Protein AF-A0A346ASE9-F1 (afdb_monomer)

Foldseek 3Di:
DDDDDDDDPDADAAQDFDWDFPDFDDDVVQVCCVVVVDPDPDPPDDDGDGTKTFTCHDHPNHDDDDGGDIDD

Organism: NCBI:txid1420096

Secondary structure (DSSP, 8-state):
-------------TT-EEEEEEEE---HHHHHHHTTSSPPSSSS------EEEEEEEE-TT--S--TT-EE-

Radius of gyration: 14.34 Å; Cα contacts (8 Å, |Δi|>4): 102; chains: 1; bounding box: 33×22×32 Å

Nearest PDB structures (foldseek):
  1qor-assembly1_B  TM=9.441E-01  e=2.835E-04  Escherichia coli
  5k1s-assembly2_C  TM=9.256E-01  e=2.806E-03  Myxococcus xanthus DK 1622
  1uuf-assembly1_A-2  TM=8.564E-01  e=1.351E-02  Escherichia coli K-12
  7vb3-assembly1_A  TM=9.114E-01  e=2.601E-02  Linum usitatissimum
  3two-assembly1_A  TM=8.959E-01  e=3.380E-02  Helicobacter pylori 51

Sequence (72 aa):
VLKWEEVEVGEPKEGEIRVRNKAIGVNFIDVYFRKGVYKAPSMPFIPGMEAVGEVVAVGPGLSGRKVGDIVA

pLDDT: mean 95.79, std 2.66, range [83.06, 98.69]

Solvent-accessible surface area (backbone atoms only — not comparable to full-atom values): 4735 Å² total; per-residue (Å²): 133,91,78,94,74,93,76,88,82,77,79,45,51,74,67,33,66,33,66,50,71,77,47,69,55,87,59,71,65,46,52,32,40,75,70,58,78,38,78,66,95,57,83,91,70,84,77,73,90,44,52,35,26,33,28,72,42,70,15,54,92,53,76,96,74,55,68,72,41,76,49,110

Structure (mmCIF, N/CA/C/O backbone):
data_AF-A0A346ASE9-F1
#
_entry.id   AF-A0A346ASE9-F1
#
loop_
_atom_site.group_PDB
_atom_site.id
_atom_site.type_symbol
_atom_site.label_atom_id
_atom_site.label_alt_id
_atom_site.label_comp_id
_atom_site.label_asym_id
_atom_site.label_entity_id
_atom_site.label_seq_id
_atom_site.pdbx_PDB_ins_code
_atom_site.Cartn_x
_atom_site.Cartn_y
_atom_site.Cartn_z
_atom_site.occupancy
_atom_site.B_iso_or_equiv
_atom_site.auth_seq_id
_atom_site.auth_comp_id
_atom_site.auth_asym_id
_atom_site.auth_atom_id
_atom_site.pdbx_PDB_model_num
ATOM 1 N N . VAL A 1 1 ? 17.356 -5.503 -10.317 1.00 83.06 1 VAL A N 1
ATOM 2 C CA . VAL A 1 1 ? 16.012 -5.892 -10.820 1.00 83.06 1 VAL A CA 1
ATOM 3 C C . VAL A 1 1 ? 15.096 -6.135 -9.628 1.00 83.06 1 VAL A C 1
ATOM 5 O O . VAL A 1 1 ? 15.633 -6.436 -8.569 1.00 83.06 1 VAL A O 1
ATOM 8 N N . LEU A 1 2 ? 13.775 -5.949 -9.763 1.00 92.06 2 LEU A N 1
ATOM 9 C CA . LEU A 1 2 ? 12.831 -6.262 -8.676 1.00 92.06 2 LEU A CA 1
ATOM 10 C C . LEU A 1 2 ? 12.774 -7.778 -8.464 1.00 92.06 2 LEU A C 1
ATOM 12 O O . LEU A 1 2 ? 12.949 -8.534 -9.423 1.00 92.06 2 LEU A O 1
ATOM 16 N N . LYS A 1 3 ? 12.545 -8.195 -7.221 1.00 93.94 3 LYS A N 1
ATOM 17 C CA . LYS A 1 3 ? 12.364 -9.595 -6.842 1.00 93.94 3 LYS A CA 1
ATOM 18 C C . LYS A 1 3 ? 10.985 -9.767 -6.230 1.00 93.94 3 LYS A C 1
ATOM 20 O O . LYS A 1 3 ? 10.505 -8.877 -5.536 1.00 93.94 3 LYS A O 1
ATOM 25 N N . TRP A 1 4 ? 10.361 -10.897 -6.535 1.00 95.38 4 TRP A N 1
ATOM 26 C CA . TRP A 1 4 ? 9.161 -11.324 -5.837 1.00 95.38 4 TRP A CA 1
ATOM 27 C C . TRP A 1 4 ? 9.588 -11.962 -4.517 1.00 95.38 4 TRP A C 1
ATOM 29 O O . TRP A 1 4 ? 10.408 -12.880 -4.522 1.00 95.38 4 TRP A O 1
ATOM 39 N N . GLU A 1 5 ? 9.076 -11.432 -3.413 1.00 95.69 5 GLU A N 1
ATOM 40 C CA . GLU A 1 5 ? 9.407 -11.853 -2.054 1.00 95.69 5 GLU A CA 1
ATOM 41 C C . GLU A 1 5 ? 8.132 -11.820 -1.206 1.00 95.69 5 GLU A C 1
ATOM 43 O O . GLU A 1 5 ? 7.242 -10.995 -1.433 1.00 95.69 5 GLU A O 1
ATOM 48 N N . GLU A 1 6 ? 8.044 -12.720 -0.230 1.00 96.12 6 GLU A N 1
ATOM 49 C CA . GLU A 1 6 ? 7.016 -12.644 0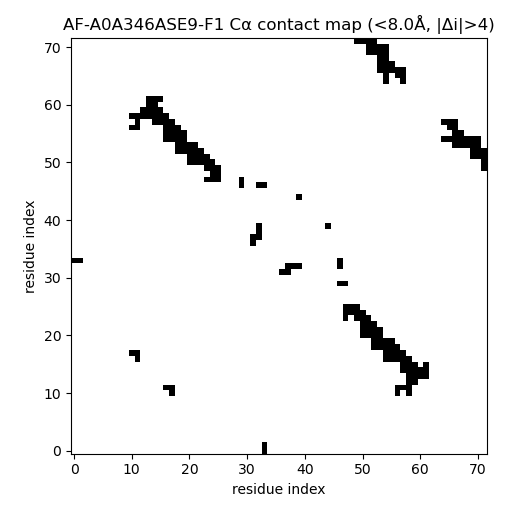.803 1.00 96.12 6 GLU A CA 1
ATOM 50 C C . GLU A 1 6 ? 7.397 -11.561 1.814 1.00 96.12 6 GLU A C 1
ATOM 52 O O . GLU A 1 6 ? 8.538 -11.493 2.272 1.00 96.12 6 GLU A O 1
ATOM 57 N N . VAL A 1 7 ? 6.436 -10.704 2.159 1.00 94.50 7 VAL A N 1
ATOM 58 C CA . VAL A 1 7 ? 6.628 -9.611 3.116 1.00 94.50 7 VAL A CA 1
ATOM 59 C C . VAL A 1 7 ? 5.487 -9.624 4.119 1.00 94.50 7 VAL A C 1
AT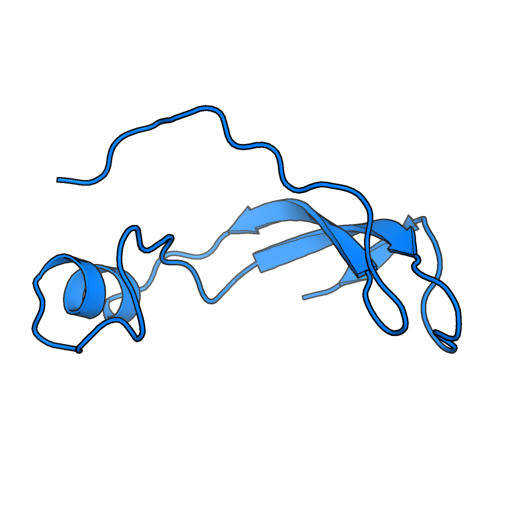OM 61 O O . VAL A 1 7 ? 4.313 -9.706 3.751 1.00 94.50 7 VAL A O 1
ATOM 64 N N . GLU A 1 8 ? 5.829 -9.501 5.396 1.00 95.31 8 GLU A N 1
ATOM 65 C CA . GLU A 1 8 ? 4.847 -9.295 6.450 1.00 95.31 8 GLU A CA 1
ATOM 66 C C . GLU A 1 8 ? 4.443 -7.815 6.499 1.00 95.31 8 GLU A C 1
ATOM 68 O O . GLU A 1 8 ? 5.267 -6.935 6.731 1.00 95.31 8 GLU A O 1
ATOM 73 N N . VAL A 1 9 ? 3.160 -7.532 6.257 1.00 94.69 9 VAL A N 1
ATOM 74 C CA . VAL A 1 9 ? 2.616 -6.159 6.292 1.00 94.69 9 VAL A CA 1
ATOM 75 C C . VAL A 1 9 ? 2.275 -5.721 7.724 1.00 94.69 9 VAL A C 1
ATOM 77 O O . VAL A 1 9 ? 2.304 -4.533 8.026 1.00 94.69 9 VAL A O 1
ATOM 80 N N . GLY A 1 10 ? 1.975 -6.679 8.608 1.00 95.94 10 GLY A N 1
ATOM 81 C CA . GLY A 1 10 ? 1.521 -6.426 9.976 1.00 95.94 10 GLY A CA 1
ATOM 82 C C . GLY A 1 10 ? 0.071 -5.936 10.076 1.00 95.94 10 GLY A C 1
ATOM 83 O O . GLY A 1 10 ? -0.658 -5.849 9.083 1.00 95.94 10 GLY A O 1
ATOM 84 N N . GLU A 1 11 ? -0.346 -5.646 11.308 1.00 97.44 11 GLU A N 1
ATOM 85 C CA . GLU A 1 11 ? -1.636 -5.024 11.620 1.00 97.44 11 GLU A CA 1
ATOM 86 C C . GLU A 1 11 ? -1.548 -3.490 11.528 1.00 97.44 11 GLU A C 1
ATOM 88 O O . GLU A 1 11 ? -0.497 -2.925 11.846 1.00 97.44 11 GLU A O 1
ATOM 93 N N . PRO A 1 12 ? -2.624 -2.801 11.098 1.00 97.88 12 PRO A N 1
ATOM 94 C CA . PRO A 1 12 ? -2.622 -1.346 10.979 1.00 97.88 12 PRO A CA 1
ATOM 95 C C . PRO A 1 12 ? -2.484 -0.674 12.351 1.00 97.88 12 PRO A C 1
ATOM 97 O O . PRO A 1 12 ? -3.114 -1.088 13.330 1.00 97.88 12 PRO A O 1
ATOM 100 N N . LYS A 1 13 ? -1.682 0.390 12.416 1.00 97.88 13 LYS A N 1
ATOM 101 C CA . LYS A 1 13 ? -1.522 1.225 13.615 1.00 97.88 13 LYS A CA 1
ATOM 102 C C . LYS A 1 13 ? -2.679 2.215 13.754 1.00 97.88 13 LYS A C 1
ATOM 104 O O . LYS A 1 13 ? -3.614 2.237 12.958 1.00 97.88 13 LYS A O 1
ATOM 109 N N . GLU A 1 14 ? -2.623 3.044 14.793 1.00 97.62 14 GLU A N 1
ATOM 110 C CA . GLU A 1 14 ? -3.595 4.116 14.997 1.00 97.62 14 GLU A CA 1
ATOM 111 C C . GLU A 1 14 ? -3.702 5.019 13.757 1.00 97.62 14 GLU A C 1
ATOM 113 O O . GLU A 1 14 ? -2.696 5.492 13.231 1.00 97.62 14 GLU A O 1
ATOM 118 N N . GLY A 1 15 ? -4.929 5.232 13.276 1.00 97.00 15 GLY A N 1
ATOM 119 C CA . GLY A 1 15 ? -5.204 6.038 12.083 1.00 97.00 15 GLY A CA 1
ATOM 120 C C . GLY A 1 15 ? -4.916 5.354 10.739 1.00 97.00 15 GLY A C 1
ATOM 121 O O . GLY A 1 15 ? -5.079 5.991 9.699 1.00 97.00 15 GLY A O 1
ATOM 122 N N . GLU A 1 16 ? -4.525 4.078 10.724 1.00 97.75 16 GLU A N 1
ATOM 123 C CA . GLU A 1 16 ? -4.213 3.340 9.495 1.00 97.75 16 GLU A CA 1
ATOM 124 C C . GLU A 1 16 ? -5.330 2.359 9.093 1.00 97.75 16 GLU A C 1
ATOM 126 O O . GLU A 1 16 ? -6.148 1.910 9.900 1.00 97.75 16 GLU A O 1
ATOM 131 N N . ILE A 1 17 ? -5.337 1.980 7.814 1.00 98.12 17 ILE A N 1
ATOM 132 C CA . ILE A 1 17 ? -6.102 0.844 7.290 1.00 98.12 17 ILE A CA 1
ATOM 133 C C . ILE A 1 17 ? -5.158 -0.150 6.631 1.00 98.12 17 ILE A C 1
ATOM 135 O O . ILE A 1 17 ? -4.156 0.233 6.028 1.00 98.12 17 ILE A O 1
ATOM 139 N N . ARG A 1 18 ? -5.528 -1.429 6.670 1.00 98.12 18 ARG A N 1
ATOM 140 C CA . ARG A 1 18 ? -4.897 -2.461 5.850 1.00 98.12 18 ARG A CA 1
ATOM 141 C C . ARG A 1 18 ? -5.782 -2.749 4.652 1.00 98.12 18 ARG A C 1
ATOM 143 O O . ARG A 1 18 ? -6.967 -3.041 4.813 1.00 98.12 18 ARG A O 1
ATOM 150 N N . VAL A 1 19 ? -5.202 -2.695 3.458 1.00 98.31 19 VAL A N 1
ATOM 151 C CA . VAL A 1 19 ? -5.920 -2.890 2.195 1.00 98.31 19 VAL A CA 1
ATOM 152 C C . VAL A 1 19 ? -5.408 -4.145 1.500 1.00 98.31 19 VAL A C 1
ATOM 154 O O . VAL A 1 19 ? -4.202 -4.356 1.377 1.00 98.31 19 VAL A O 1
ATOM 157 N N . ARG A 1 20 ? -6.330 -4.982 1.021 1.00 98.12 20 ARG A N 1
ATOM 158 C CA . ARG A 1 20 ? -6.026 -6.046 0.062 1.00 98.12 20 ARG A CA 1
ATOM 159 C C . ARG A 1 20 ? -6.219 -5.490 -1.343 1.00 98.12 20 ARG A C 1
ATOM 161 O O . ARG A 1 20 ? -7.356 -5.326 -1.790 1.00 98.12 20 ARG A O 1
ATOM 168 N N . ASN A 1 21 ? -5.114 -5.213 -2.031 1.00 98.06 21 ASN A N 1
ATOM 169 C CA . ASN A 1 21 ? -5.146 -4.745 -3.416 1.00 98.06 21 ASN A CA 1
ATOM 170 C C . ASN A 1 21 ? -5.786 -5.810 -4.319 1.00 98.06 21 ASN A C 1
ATOM 172 O O . ASN A 1 21 ? -5.385 -6.974 -4.293 1.00 98.06 21 ASN A O 1
ATOM 176 N N . LYS A 1 22 ? -6.785 -5.407 -5.109 1.00 98.25 22 LYS A N 1
ATOM 177 C CA . LYS A 1 22 ? -7.433 -6.237 -6.140 1.00 98.25 22 LYS A CA 1
ATOM 178 C C . LYS A 1 22 ? -6.784 -6.029 -7.504 1.00 98.25 22 LYS A C 1
ATOM 180 O O . LYS A 1 22 ? -6.640 -6.980 -8.264 1.00 98.25 22 LYS A O 1
ATOM 185 N N . ALA A 1 23 ? -6.374 -4.798 -7.791 1.00 98.25 23 ALA A N 1
ATOM 186 C CA . ALA A 1 23 ? -5.575 -4.453 -8.955 1.00 98.25 23 ALA A CA 1
ATOM 187 C C . ALA A 1 23 ? -4.596 -3.333 -8.595 1.00 98.25 23 ALA A C 1
ATOM 189 O O . ALA A 1 23 ? -4.866 -2.528 -7.702 1.00 98.25 23 ALA A O 1
ATOM 190 N N . ILE A 1 24 ? -3.470 -3.298 -9.303 1.00 98.00 24 ILE A N 1
ATOM 191 C CA . ILE A 1 24 ? -2.474 -2.230 -9.218 1.00 98.00 24 ILE A CA 1
ATOM 192 C C . ILE A 1 24 ? -2.170 -1.709 -10.619 1.00 98.00 24 ILE A C 1
ATOM 194 O O . ILE A 1 24 ? -2.132 -2.483 -11.580 1.00 98.00 24 ILE A O 1
ATOM 198 N N . GLY A 1 25 ? -1.982 -0.400 -10.722 1.00 97.25 25 GLY A N 1
ATOM 199 C CA . GLY A 1 25 ? -1.466 0.249 -11.918 1.00 97.25 25 GLY A CA 1
ATOM 200 C C . GLY A 1 25 ? 0.058 0.214 -11.925 1.00 97.25 25 GLY A C 1
ATOM 201 O O . GLY A 1 25 ? 0.703 0.140 -10.878 1.00 97.2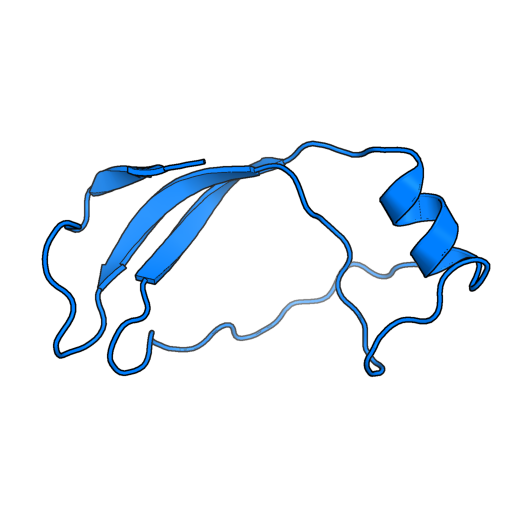5 25 GLY A O 1
ATOM 202 N N . VAL A 1 26 ? 0.637 0.241 -13.121 1.00 96.00 26 VAL A N 1
ATOM 203 C CA . VAL A 1 26 ? 2.079 0.404 -13.312 1.00 96.00 26 VAL A CA 1
ATOM 204 C C . VAL A 1 26 ? 2.285 1.541 -14.291 1.00 96.00 26 VAL A C 1
ATOM 206 O O . VAL A 1 26 ? 1.755 1.520 -15.404 1.00 96.00 26 VAL A O 1
ATOM 209 N N . ASN A 1 27 ? 3.096 2.509 -13.888 1.00 96.19 27 ASN A N 1
ATOM 210 C CA . ASN A 1 27 ? 3.390 3.700 -14.662 1.00 96.19 27 ASN A CA 1
ATOM 211 C C . ASN A 1 27 ? 4.914 3.847 -14.862 1.00 96.19 27 ASN A C 1
ATOM 213 O O . ASN A 1 27 ? 5.739 3.127 -14.292 1.00 96.19 27 ASN A O 1
ATOM 217 N N . PHE A 1 28 ? 5.327 4.796 -15.700 1.00 96.25 28 PHE A N 1
ATOM 218 C CA . PHE A 1 28 ? 6.736 5.124 -15.918 1.00 96.25 28 PHE A CA 1
ATOM 219 C C . PHE A 1 28 ? 7.446 5.566 -14.634 1.00 96.25 28 PHE A C 1
ATOM 221 O O . PHE A 1 28 ? 8.643 5.308 -14.490 1.00 96.25 28 PHE A O 1
ATOM 228 N N . ILE A 1 29 ? 6.730 6.177 -13.683 1.00 95.31 29 ILE A N 1
ATOM 229 C CA . ILE A 1 29 ? 7.312 6.605 -12.405 1.00 95.31 29 ILE A CA 1
ATOM 230 C C . ILE A 1 29 ? 7.928 5.434 -11.620 1.00 95.31 29 ILE A C 1
ATOM 232 O O . ILE A 1 29 ? 9.027 5.574 -11.081 1.00 95.31 29 ILE A O 1
ATOM 236 N N . ASP A 1 30 ? 7.310 4.250 -11.653 1.00 95.00 30 ASP A N 1
ATOM 237 C CA . ASP A 1 30 ? 7.835 3.042 -11.003 1.00 95.00 30 ASP A CA 1
ATOM 238 C C . ASP A 1 30 ? 9.175 2.619 -11.620 1.00 95.00 30 ASP A C 1
ATOM 240 O O . ASP A 1 30 ? 10.110 2.194 -10.932 1.00 95.00 30 ASP A O 1
ATOM 244 N N . VAL A 1 31 ? 9.308 2.790 -12.940 1.00 94.44 31 VAL A N 1
ATOM 245 C CA . VAL A 1 31 ? 10.557 2.539 -13.667 1.00 94.44 31 VAL A CA 1
ATOM 246 C C . VAL A 1 31 ? 11.617 3.577 -13.309 1.00 94.44 31 VAL A C 1
ATOM 248 O O . VAL A 1 31 ? 12.784 3.208 -13.169 1.00 94.44 31 VAL A O 1
ATOM 251 N N . TYR A 1 32 ? 11.245 4.847 -13.151 1.00 95.44 32 TYR A N 1
ATOM 252 C CA . TYR A 1 32 ? 12.179 5.916 -12.787 1.00 95.44 32 TYR A CA 1
ATOM 253 C C . TYR A 1 32 ? 12.756 5.727 -11.387 1.00 95.44 32 TYR A C 1
ATOM 255 O O . TYR A 1 32 ? 13.973 5.854 -11.229 1.00 95.44 32 TYR A O 1
ATOM 263 N N . PHE A 1 33 ? 11.941 5.320 -10.412 1.00 95.25 33 PHE A N 1
ATOM 264 C CA . PHE A 1 33 ? 12.446 4.911 -9.100 1.00 95.25 33 PHE A CA 1
ATOM 265 C C . PHE A 1 33 ? 13.335 3.669 -9.196 1.00 95.25 33 PHE A C 1
ATOM 267 O O . PHE A 1 33 ? 14.461 3.674 -8.701 1.00 95.25 33 PHE A O 1
ATOM 274 N N . ARG A 1 34 ? 12.895 2.621 -9.905 1.00 93.69 34 ARG A N 1
ATOM 275 C CA . ARG A 1 34 ? 13.683 1.385 -10.063 1.00 93.69 34 ARG A CA 1
ATOM 276 C C . ARG A 1 34 ? 15.036 1.616 -10.751 1.00 93.69 34 ARG A C 1
ATOM 278 O O . ARG A 1 34 ? 15.990 0.895 -10.468 1.00 93.69 34 ARG A O 1
ATOM 285 N N . LYS A 1 35 ? 15.118 2.572 -11.683 1.00 92.88 35 LYS A N 1
ATOM 286 C CA . LYS A 1 35 ? 16.358 2.965 -12.377 1.00 92.88 35 LYS A CA 1
ATOM 287 C C . LYS A 1 35 ? 17.222 3.944 -11.571 1.00 92.88 35 LYS A C 1
ATOM 289 O O . LYS A 1 35 ? 18.343 4.208 -11.989 1.00 92.88 35 LYS A O 1
ATOM 294 N N . GLY A 1 36 ? 16.715 4.493 -10.466 1.00 92.88 36 GLY A N 1
ATOM 295 C CA . GLY A 1 36 ? 17.406 5.514 -9.676 1.00 92.88 36 GLY A CA 1
ATOM 296 C C . GLY A 1 36 ? 17.412 6.910 -10.307 1.00 92.88 36 GLY A C 1
AT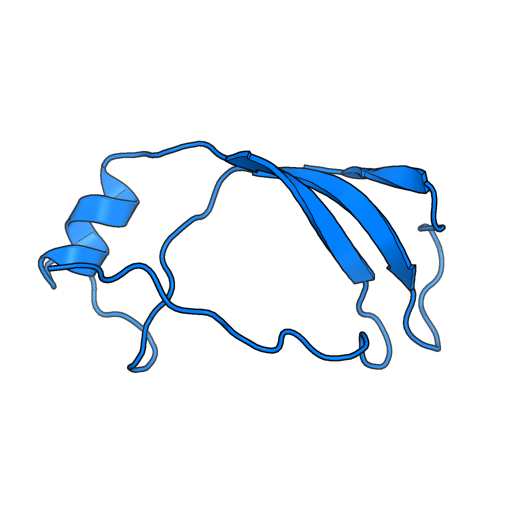OM 297 O O . GLY A 1 36 ? 18.160 7.768 -9.853 1.00 92.88 36 GLY A O 1
ATOM 298 N N . VAL A 1 37 ? 16.586 7.154 -11.335 1.00 96.12 37 VAL A N 1
ATOM 299 C CA . VAL A 1 37 ? 16.361 8.507 -11.884 1.00 96.12 37 VAL A CA 1
ATOM 300 C C . VAL A 1 37 ? 15.671 9.372 -10.832 1.00 96.12 37 VAL A C 1
ATOM 302 O O . VAL A 1 37 ? 16.047 10.523 -10.624 1.00 96.12 37 VAL A O 1
ATOM 305 N N . TYR A 1 38 ? 14.701 8.784 -10.128 1.00 94.50 38 TYR A N 1
ATOM 306 C CA . TYR A 1 38 ? 14.176 9.330 -8.884 1.00 94.50 38 TYR A CA 1
ATOM 307 C C . TYR A 1 38 ? 14.735 8.567 -7.695 1.00 94.50 38 TYR A C 1
ATOM 309 O O . TYR A 1 38 ? 14.859 7.340 -7.714 1.00 94.50 38 TYR A O 1
ATOM 317 N N . LYS A 1 39 ? 15.083 9.318 -6.650 1.00 94.00 39 LYS A N 1
ATOM 318 C CA . LYS A 1 39 ? 15.666 8.766 -5.434 1.00 94.00 39 LYS A CA 1
ATOM 319 C C . LYS A 1 39 ? 14.556 8.210 -4.549 1.00 94.00 39 LYS A C 1
ATOM 321 O O . LYS A 1 39 ? 13.700 8.962 -4.093 1.00 94.00 39 LYS A O 1
ATOM 326 N N . ALA A 1 40 ? 14.593 6.904 -4.296 1.00 93.62 40 ALA A N 1
ATOM 327 C CA 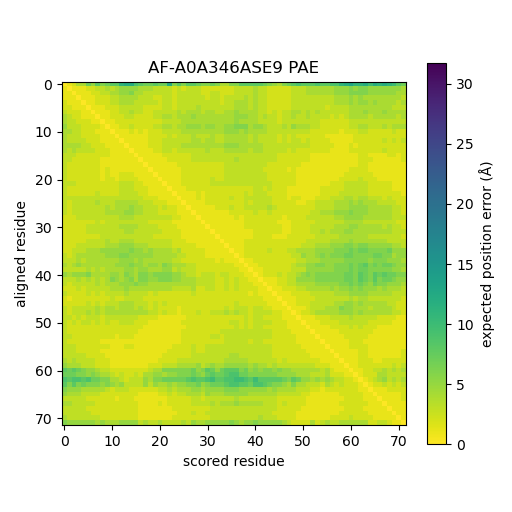. ALA A 1 40 ? 13.751 6.297 -3.275 1.00 93.62 40 ALA A CA 1
ATOM 328 C C . ALA A 1 40 ? 14.103 6.882 -1.890 1.00 93.62 40 ALA A C 1
ATOM 330 O O . ALA A 1 40 ? 15.283 7.140 -1.625 1.00 93.62 40 ALA A O 1
ATOM 331 N N . PRO A 1 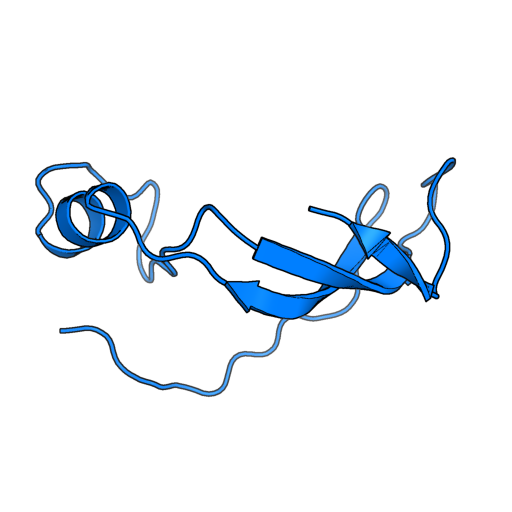41 ? 13.115 7.096 -1.004 1.00 91.31 41 PRO A N 1
ATOM 332 C CA . PRO A 1 41 ? 13.363 7.655 0.326 1.00 91.31 41 PRO A CA 1
ATOM 333 C C . PRO A 1 41 ? 14.229 6.732 1.197 1.00 91.31 41 PRO A C 1
ATOM 335 O O . PRO A 1 41 ? 15.039 7.209 1.988 1.00 91.31 41 PRO A O 1
ATOM 338 N N . SER A 1 42 ? 14.098 5.416 1.020 1.00 94.06 42 SER A N 1
ATOM 339 C CA . SER A 1 42 ? 14.878 4.385 1.704 1.00 94.06 42 SER A CA 1
ATOM 340 C C . SER A 1 42 ? 14.979 3.119 0.846 1.00 94.06 42 SER A C 1
ATOM 342 O O . SER A 1 42 ? 14.259 2.969 -0.141 1.00 94.06 42 SER A O 1
ATOM 344 N N . MET A 1 43 ? 15.897 2.219 1.214 1.00 91.62 43 MET A N 1
ATOM 345 C CA . MET A 1 43 ? 16.036 0.884 0.624 1.00 91.62 43 MET A CA 1
ATOM 346 C C . MET A 1 43 ? 15.948 -0.176 1.737 1.00 91.62 43 MET A C 1
ATOM 348 O O . MET A 1 43 ? 16.514 0.067 2.805 1.00 91.62 43 MET A O 1
ATOM 352 N N . PRO A 1 44 ? 15.312 -1.344 1.507 1.00 92.06 44 PRO A N 1
ATOM 353 C CA . PRO A 1 44 ? 14.630 -1.766 0.275 1.00 92.06 44 PRO A CA 1
ATOM 354 C C . PRO A 1 44 ? 13.372 -0.933 -0.034 1.00 92.06 44 PRO A C 1
ATOM 356 O O . PRO A 1 44 ? 12.705 -0.451 0.874 1.00 92.06 44 PRO A O 1
ATOM 359 N N . PHE A 1 45 ? 13.072 -0.748 -1.324 1.00 92.75 45 PHE A N 1
ATOM 360 C CA . PHE A 1 45 ? 11.955 0.075 -1.803 1.00 92.75 45 PHE A CA 1
ATOM 361 C C . PHE A 1 45 ? 10.930 -0.769 -2.566 1.00 92.75 45 PHE A C 1
ATOM 363 O O . PHE A 1 45 ? 11.301 -1.498 -3.490 1.00 92.75 45 PHE A O 1
ATOM 370 N N . ILE A 1 46 ? 9.651 -0.625 -2.210 1.00 94.00 46 ILE A N 1
ATOM 371 C CA . ILE A 1 46 ? 8.513 -1.249 -2.895 1.00 94.00 46 ILE A CA 1
ATOM 372 C C . ILE A 1 46 ? 7.817 -0.160 -3.734 1.00 94.00 46 ILE A C 1
ATOM 374 O O . ILE A 1 46 ? 7.175 0.714 -3.152 1.00 94.00 46 ILE A O 1
ATOM 378 N N . PRO A 1 47 ? 7.970 -0.155 -5.073 1.00 93.25 47 PRO A N 1
ATOM 379 C CA . PRO A 1 47 ? 7.296 0.805 -5.946 1.00 93.25 47 PRO A CA 1
ATOM 380 C C . PRO A 1 47 ? 5.799 0.491 -6.098 1.00 93.25 47 PRO A C 1
ATOM 382 O O . PRO A 1 47 ? 5.375 -0.648 -5.896 1.00 93.25 47 PRO A O 1
ATOM 385 N N . GLY A 1 48 ? 5.027 1.491 -6.523 1.00 93.81 48 GLY A N 1
ATOM 386 C CA . GLY A 1 48 ? 3.587 1.404 -6.757 1.00 93.81 48 GLY A CA 1
ATOM 387 C C . GLY A 1 48 ? 2.851 2.595 -6.149 1.00 93.81 48 GLY A C 1
ATOM 388 O O . GLY A 1 48 ? 2.964 2.854 -4.955 1.00 93.81 48 GLY A O 1
ATOM 389 N N . MET A 1 49 ? 2.097 3.316 -6.979 1.00 93.06 49 MET A N 1
ATOM 390 C CA . MET A 1 49 ? 1.329 4.505 -6.569 1.00 93.06 49 MET A CA 1
ATOM 391 C C . MET A 1 49 ? -0.156 4.422 -6.942 1.00 93.06 49 MET A C 1
ATOM 393 O O . MET A 1 49 ? -0.935 5.285 -6.554 1.00 93.06 49 MET A O 1
ATOM 397 N N . GLU A 1 50 ? -0.547 3.399 -7.702 1.00 97.38 50 GLU A N 1
ATOM 398 C CA . GLU A 1 50 ? -1.897 3.230 -8.233 1.00 97.38 50 GLU A CA 1
ATOM 399 C C . GLU A 1 50 ? -2.434 1.865 -7.806 1.00 97.38 50 GLU A C 1
ATOM 401 O O . GLU A 1 50 ? -1.847 0.827 -8.127 1.00 97.38 50 GLU A O 1
ATOM 406 N N . ALA A 1 51 ? -3.557 1.850 -7.093 1.00 98.00 51 ALA A N 1
ATOM 407 C CA . ALA A 1 51 ? -4.212 0.621 -6.675 1.00 98.00 51 ALA A CA 1
ATOM 408 C C . ALA A 1 51 ? -5.716 0.823 -6.498 1.00 98.00 51 ALA A C 1
ATOM 410 O O . ALA A 1 51 ? -6.192 1.930 -6.275 1.00 98.00 51 ALA A O 1
ATOM 411 N N . VAL A 1 52 ? -6.457 -0.279 -6.555 1.00 98.62 52 VAL A N 1
ATOM 412 C CA . VAL A 1 52 ? -7.804 -0.371 -5.991 1.00 98.62 52 VAL A CA 1
ATOM 413 C C . VAL A 1 52 ? -7.886 -1.645 -5.173 1.00 98.62 52 VAL A C 1
ATOM 415 O O . VAL A 1 52 ? -7.380 -2.702 -5.572 1.00 98.62 52 VAL A O 1
ATOM 418 N N . GLY A 1 53 ? -8.516 -1.563 -4.012 1.00 98.56 53 GLY A N 1
ATOM 419 C CA . GLY A 1 53 ? -8.566 -2.673 -3.080 1.00 98.56 53 GLY A CA 1
ATOM 420 C C . GLY A 1 53 ? -9.716 -2.580 -2.101 1.00 98.56 53 GLY A C 1
ATOM 421 O O . GLY A 1 53 ? -10.586 -1.717 -2.188 1.00 98.56 53 GLY A O 1
ATOM 422 N N . GLU A 1 54 ? -9.713 -3.527 -1.179 1.00 98.69 54 GLU A N 1
ATOM 423 C CA . GLU A 1 54 ? -10.712 -3.644 -0.128 1.00 98.69 54 GLU A CA 1
ATOM 424 C C . GLU A 1 54 ? -10.044 -3.513 1.237 1.00 98.69 54 GLU A C 1
ATOM 426 O O . GLU A 1 54 ? -8.990 -4.112 1.477 1.00 98.69 54 GLU A O 1
ATOM 431 N N . VAL A 1 55 ? -10.652 -2.742 2.133 1.00 98.62 55 VAL A N 1
ATOM 432 C CA . VAL A 1 55 ? -10.193 -2.621 3.518 1.00 98.62 55 VAL A CA 1
ATOM 433 C C . VAL A 1 55 ? -10.414 -3.951 4.240 1.00 98.62 55 VAL A C 1
ATOM 435 O O . VAL A 1 55 ? -11.547 -4.412 4.357 1.00 98.62 55 VAL A O 1
ATOM 438 N N . VAL A 1 56 ? -9.341 -4.556 4.752 1.00 98.44 56 VAL A N 1
ATOM 439 C CA . VAL A 1 56 ? -9.379 -5.844 5.473 1.00 98.44 56 VAL A CA 1
ATOM 440 C C . VAL A 1 56 ? -9.160 -5.710 6.977 1.00 98.44 56 VAL A C 1
ATOM 442 O O . VAL A 1 56 ? -9.541 -6.608 7.719 1.00 98.44 56 VAL A O 1
ATOM 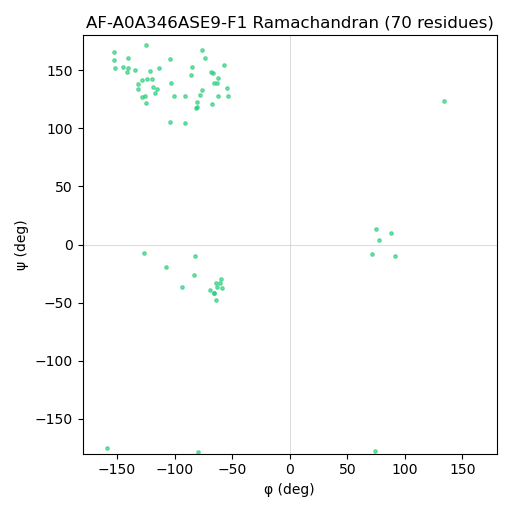445 N N . ALA A 1 57 ? -8.585 -4.597 7.431 1.00 98.31 57 ALA A N 1
ATOM 446 C CA . ALA A 1 57 ? -8.479 -4.252 8.844 1.00 98.31 57 ALA A CA 1
ATOM 447 C C . ALA A 1 57 ? -8.433 -2.728 9.009 1.00 98.31 57 ALA A C 1
ATOM 449 O O . ALA A 1 57 ? -7.975 -2.012 8.113 1.00 98.31 57 ALA A O 1
ATOM 450 N N . VAL A 1 58 ? -8.900 -2.245 10.157 1.00 98.25 58 VAL A N 1
ATOM 451 C CA . VAL A 1 58 ? -8.891 -0.828 10.532 1.00 98.25 58 VAL A CA 1
ATOM 452 C C . VAL A 1 58 ? -8.186 -0.702 11.873 1.00 98.25 58 VAL A C 1
ATOM 454 O O . VAL A 1 58 ? -8.530 -1.418 12.814 1.00 98.25 58 VAL A O 1
ATOM 457 N N . GLY A 1 59 ? -7.191 0.176 11.942 1.00 98.00 59 GLY A N 1
ATOM 458 C CA . GLY A 1 59 ? -6.468 0.445 13.172 1.00 98.00 59 GLY A CA 1
ATOM 459 C C . GLY A 1 59 ? -7.269 1.315 14.148 1.00 98.00 59 GLY A C 1
ATOM 460 O O . GLY A 1 59 ? -8.296 1.898 13.781 1.00 98.00 59 GLY A O 1
ATOM 461 N N . PRO A 1 60 ? -6.821 1.426 15.409 1.00 97.62 60 PRO A N 1
ATOM 462 C CA . PRO A 1 60 ? -7.493 2.235 16.423 1.00 97.62 60 PRO A CA 1
ATOM 463 C C . PRO A 1 60 ? -7.647 3.703 16.004 1.00 97.62 60 PRO A C 1
ATOM 465 O O . PRO A 1 60 ? -6.871 4.220 15.205 1.00 97.62 60 PRO A O 1
ATOM 468 N N . GLY A 1 61 ? -8.650 4.390 16.553 1.00 94.75 61 GLY A N 1
AT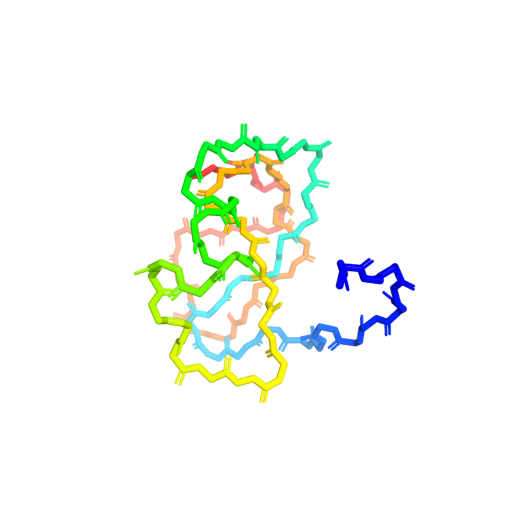OM 469 C CA . GLY A 1 61 ? -8.812 5.841 16.389 1.00 94.75 61 GLY A CA 1
ATOM 470 C C . GLY A 1 61 ? -9.246 6.314 14.996 1.00 94.75 61 GLY A C 1
ATOM 471 O O . GLY A 1 61 ? -9.594 7.485 14.840 1.00 94.75 61 GLY A O 1
ATOM 472 N N . LEU A 1 62 ? -9.292 5.438 13.987 1.00 95.12 62 LEU A N 1
ATOM 473 C CA . LEU A 1 62 ? -9.754 5.816 12.658 1.00 95.12 62 LEU A CA 1
ATOM 474 C C . LEU A 1 62 ? -11.286 5.888 12.602 1.00 95.12 62 LEU A C 1
ATOM 476 O O . LEU A 1 62 ? -11.989 4.931 12.924 1.00 95.12 62 LEU A O 1
ATOM 480 N N . SER A 1 63 ? -11.803 7.014 12.111 1.00 90.62 63 SER A N 1
ATOM 481 C CA . SER A 1 63 ? -13.211 7.178 11.741 1.00 90.62 63 SER A CA 1
ATOM 482 C C . SER A 1 63 ? -13.349 7.365 10.225 1.00 90.62 63 SER A C 1
ATOM 484 O O . SER A 1 63 ? -12.433 7.839 9.556 1.00 90.62 63 SER A O 1
ATOM 486 N N . GLY A 1 64 ? -14.487 6.959 9.653 1.00 92.75 64 GLY A N 1
ATOM 487 C CA . GLY A 1 64 ? -14.786 7.172 8.226 1.00 92.75 64 GLY A CA 1
ATOM 488 C C . GLY A 1 64 ? -14.290 6.089 7.256 1.00 92.75 64 GLY A C 1
ATOM 489 O O . GLY A 1 64 ? -14.361 6.290 6.042 1.00 92.75 64 GLY A O 1
ATOM 490 N N . ARG A 1 65 ? -13.814 4.947 7.766 1.00 96.38 65 ARG A N 1
ATOM 491 C CA . ARG A 1 65 ? -13.576 3.708 7.007 1.00 96.38 65 ARG A CA 1
ATOM 492 C C . ARG A 1 65 ? -13.985 2.493 7.834 1.00 96.38 65 ARG A C 1
ATOM 494 O O . ARG A 1 65 ? -13.916 2.533 9.062 1.00 96.38 65 ARG A O 1
ATOM 501 N N . LYS A 1 66 ? -14.382 1.415 7.164 1.00 97.56 66 LYS A N 1
ATOM 502 C CA . LYS A 1 66 ? -14.688 0.111 7.769 1.00 97.56 66 LYS A CA 1
ATOM 503 C C . LYS A 1 66 ? -14.188 -1.033 6.890 1.00 97.56 66 LYS A C 1
ATOM 505 O O . LYS A 1 66 ? -13.977 -0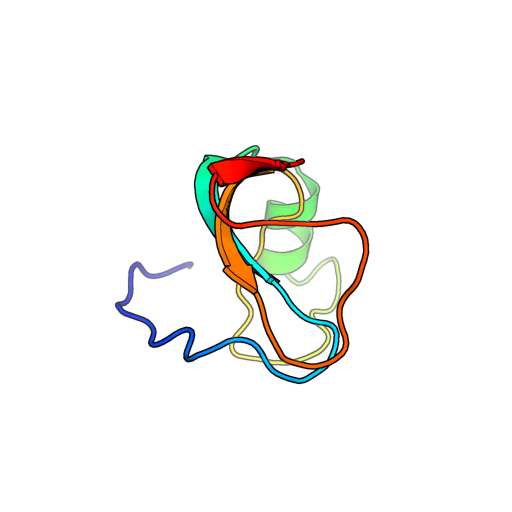.864 5.691 1.00 97.56 66 LYS A O 1
ATOM 510 N N . VAL A 1 67 ? -14.032 -2.211 7.493 1.00 98.31 67 VAL A N 1
ATOM 511 C CA . VAL A 1 67 ? -13.753 -3.451 6.755 1.00 98.31 67 VAL A CA 1
ATOM 512 C C . VAL A 1 67 ? -14.824 -3.665 5.679 1.00 98.31 67 VAL A C 1
ATOM 514 O O . VAL A 1 67 ? -16.014 -3.482 5.942 1.00 98.31 67 VAL A O 1
ATOM 517 N N . GLY A 1 68 ? -14.387 -4.024 4.472 1.00 98.44 68 GLY A N 1
ATOM 518 C CA . GLY A 1 68 ? -15.231 -4.197 3.287 1.00 98.44 68 GLY A CA 1
ATOM 519 C C . GLY A 1 68 ? -15.390 -2.944 2.417 1.00 98.44 68 GLY A C 1
ATOM 520 O O . GLY A 1 68 ? -15.902 -3.052 1.303 1.00 98.44 68 GLY A O 1
ATOM 521 N N . ASP A 1 69 ? -14.943 -1.766 2.869 1.00 98.62 69 ASP A N 1
ATOM 522 C CA . ASP A 1 69 ? -14.933 -0.575 2.014 1.00 98.62 69 ASP A CA 1
ATOM 523 C C . ASP A 1 69 ? -13.992 -0.771 0.816 1.00 98.62 69 ASP A C 1
ATOM 525 O O . ASP A 1 69 ? -12.882 -1.293 0.956 1.00 98.62 69 ASP A O 1
ATOM 529 N N . ILE A 1 70 ? -14.427 -0.306 -0.359 1.00 98.44 70 ILE A N 1
ATOM 530 C CA . ILE A 1 70 ? -13.596 -0.254 -1.564 1.00 98.44 70 ILE A CA 1
ATOM 531 C C . ILE A 1 70 ? -12.893 1.099 -1.621 1.00 98.44 70 ILE A C 1
ATOM 533 O O . ILE A 1 70 ? -13.538 2.143 -1.505 1.00 98.44 70 ILE A O 1
ATOM 537 N N . VAL A 1 71 ? -11.573 1.071 -1.792 1.00 97.88 71 VAL A N 1
ATOM 538 C CA . VAL A 1 71 ? -10.708 2.257 -1.767 1.00 97.88 71 VAL A CA 1
ATOM 539 C C . VAL A 1 71 ? -9.720 2.246 -2.932 1.00 97.88 71 VAL A C 1
ATOM 541 O O . VAL A 1 71 ? -9.322 1.176 -3.400 1.00 97.88 71 VAL A O 1
ATOM 544 N N . ALA A 1 72 ? -9.342 3.445 -3.372 1.00 95.25 72 ALA A N 1
ATOM 545 C CA . ALA A 1 72 ? -8.290 3.748 -4.337 1.00 95.25 72 ALA A CA 1
ATOM 546 C C . ALA A 1 72 ? -7.551 5.011 -3.874 1.00 95.25 72 ALA A C 1
ATOM 548 O O . ALA A 1 72 ? -8.211 5.841 -3.198 1.00 95.25 72 ALA A O 1
#

Mean predicted aligned error: 2.81 Å

InterPro domains:
  IPR011032 GroES-like superfamily [SSF50129] (2-72)
  IPR013154 Alcohol dehydrogenase-like, N-terminal [PF08240] (14-72)